Protein AF-A0A8X7SW71-F1 (afdb_monomer_lite)

Radius of gyration: 29.25 Å; chains: 1; bounding box: 92×36×66 Å

InterPro domains:
  IPR001701 Glycoside hydrolase family 9 [PF00759] (2-67)
  IPR008928 Six-hairpin glycosidase superfamily [SSF48208] (2-78)
  IPR012341 Six-hairpin glycosidase-like superfamily [G3DSA:1.50.10.10] (1-83)

Sequence (146 aa):
SAENPHSALASGGTDIGNIDNNPPVEAHVLYGALVGGPDHKDRYYDIRSDYIQTEPALDLQAGLVFLAASQVANSTATQPFYVGLTTPRLRPIKNRNAEGGSGIPKWGQIAIAVVVLVVVFVGGGWIAWWQRENLRYWWRHKRMGL

Foldseek 3Di:
DQFAALDPVQQPFDDPPPSCVRPVTGPHDPPPFDFLAADPVRAAASGNQLNNGRYGDPVVRPVVVVVVVVCVVPDPDPDPPVVPPPDDDDDHPHDNPDCSHPDQPPVRVVVVVVVVVVCCVVVVVVVVVVVVVVVVVVVVVVVVPD

pLDDT: mean 84.01, std 11.24, range [49.69, 96.38]

Secondary structure (DSSP, 8-state):
--S--S-HHHH----GGGTTTSSSS-SS--TTPPB----TTS-B---TT-HHHH-B-HHHHHHHHHHHHHHHHH---SS-TTTS--SPPP---B-TTS----SPPHHHHHHHHHHHHHHHHHHHHHHHHHHHHHHHHHHHHHHT--

Structure (mmCIF, N/CA/C/O backbone):
data_AF-A0A8X7SW71-F1
#
_entry.id   AF-A0A8X7SW71-F1
#
loop_
_atom_site.group_PDB
_atom_site.id
_atom_site.type_symbol
_atom_site.label_atom_id
_atom_site.label_alt_id
_atom_site.label_comp_id
_atom_site.label_asym_id
_atom_site.label_entity_id
_atom_site.label_seq_id
_atom_site.pdbx_PDB_ins_code
_atom_site.Cartn_x
_atom_site.Cartn_y
_atom_site.Cartn_z
_atom_site.occupancy
_atom_site.B_iso_or_equiv
_atom_site.auth_seq_id
_atom_site.auth_comp_id
_atom_site.auth_asym_id
_atom_site.auth_atom_id
_atom_site.pdbx_PDB_model_num
ATOM 1 N N . SER A 1 1 ? -14.742 -3.321 1.203 1.00 75.94 1 SER A N 1
ATOM 2 C CA . SER A 1 1 ? -13.425 -3.141 1.840 1.00 75.94 1 SER A CA 1
ATOM 3 C C . SER A 1 1 ? -12.353 -3.648 0.899 1.00 75.94 1 SER A C 1
ATOM 5 O O . SER A 1 1 ? -12.697 -4.398 -0.012 1.00 75.94 1 SER A O 1
ATOM 7 N N . ALA A 1 2 ? -11.101 -3.237 1.097 1.00 85.56 2 ALA A N 1
ATOM 8 C CA . ALA A 1 2 ? -9.944 -3.895 0.492 1.00 85.56 2 ALA A CA 1
ATOM 9 C C . ALA A 1 2 ? -9.884 -5.368 0.933 1.00 85.56 2 ALA A C 1
ATOM 11 O O . ALA A 1 2 ? -10.316 -5.684 2.044 1.00 85.56 2 ALA A O 1
ATOM 12 N N . GLU A 1 3 ? -9.429 -6.254 0.050 1.00 88.62 3 GLU A N 1
ATOM 13 C CA . GLU A 1 3 ? -9.235 -7.683 0.342 1.00 88.62 3 GLU A CA 1
ATOM 14 C C . GLU A 1 3 ? -7.764 -8.094 0.270 1.00 88.62 3 GLU A C 1
ATOM 16 O O . GLU A 1 3 ? -7.430 -9.108 0.865 1.00 88.62 3 GLU A O 1
ATOM 21 N N . ASN A 1 4 ? -6.913 -7.317 -0.412 1.00 91.00 4 ASN A N 1
ATOM 22 C CA . ASN A 1 4 ? -5.499 -7.617 -0.648 1.00 91.00 4 ASN A CA 1
ATOM 23 C C . ASN A 1 4 ? -4.579 -6.447 -0.248 1.00 91.00 4 ASN A C 1
ATOM 25 O O . ASN A 1 4 ? -3.943 -5.854 -1.119 1.00 91.00 4 ASN A O 1
ATOM 29 N N . PRO A 1 5 ? -4.521 -6.057 1.040 1.00 92.75 5 PRO A N 1
ATOM 30 C CA . PRO A 1 5 ? -3.526 -5.103 1.518 1.00 92.75 5 PRO A CA 1
ATOM 31 C C . PRO A 1 5 ? -2.090 -5.576 1.243 1.00 92.75 5 PRO A C 1
ATOM 33 O O . PRO A 1 5 ? -1.799 -6.767 1.317 1.00 92.75 5 PRO A O 1
ATOM 36 N N . HIS A 1 6 ? -1.161 -4.641 1.028 1.00 93.50 6 HIS A N 1
ATOM 37 C CA . HIS A 1 6 ? 0.276 -4.930 0.955 1.00 93.50 6 HIS A CA 1
ATOM 38 C C . HIS A 1 6 ? 0.829 -5.305 2.344 1.00 93.50 6 HIS A C 1
ATOM 40 O O . HIS A 1 6 ? 1.500 -4.518 3.005 1.00 93.50 6 HIS A O 1
ATOM 46 N N . SER A 1 7 ? 0.503 -6.501 2.839 1.00 93.44 7 SER A N 1
ATOM 47 C CA . SER A 1 7 ? 0.927 -6.990 4.153 1.00 93.44 7 SER A CA 1
ATOM 48 C C . SER A 1 7 ? 1.416 -8.431 4.070 1.00 93.44 7 SER A C 1
ATOM 50 O O . SER A 1 7 ? 0.648 -9.356 3.823 1.00 93.44 7 SER A O 1
ATOM 52 N N . ALA A 1 8 ? 2.705 -8.646 4.341 1.00 91.69 8 ALA A N 1
ATOM 53 C CA . ALA A 1 8 ? 3.279 -9.992 4.369 1.00 91.69 8 ALA A CA 1
ATOM 54 C C . ALA A 1 8 ? 2.640 -10.877 5.456 1.00 91.69 8 ALA A C 1
ATOM 56 O O . ALA A 1 8 ? 2.433 -12.070 5.250 1.00 91.69 8 ALA A O 1
ATOM 57 N N . LEU A 1 9 ? 2.299 -10.278 6.603 1.00 90.75 9 LEU A N 1
ATOM 58 C CA . LEU A 1 9 ? 1.699 -10.977 7.741 1.00 90.75 9 LEU A CA 1
ATOM 59 C C . LEU A 1 9 ? 0.278 -11.454 7.439 1.00 90.75 9 LEU A C 1
ATOM 61 O O . LEU A 1 9 ? -0.094 -12.552 7.847 1.00 90.75 9 LEU A O 1
ATOM 65 N N . ALA A 1 10 ? -0.514 -10.634 6.747 1.00 93.69 10 ALA A N 1
ATOM 66 C CA . ALA A 1 10 ? -1.877 -11.003 6.390 1.00 93.69 10 ALA A CA 1
ATOM 67 C C . ALA A 1 10 ? -1.919 -11.928 5.156 1.00 93.69 10 ALA A C 1
ATOM 69 O O . ALA A 1 10 ? -2.804 -12.786 5.066 1.00 93.69 10 ALA A O 1
ATOM 70 N N . SER A 1 11 ? -0.922 -11.821 4.263 1.00 93.88 11 SER A N 1
ATOM 71 C CA . SER A 1 11 ? -0.922 -12.531 2.983 1.00 93.88 11 SER A CA 1
ATOM 72 C C . SER A 1 11 ? -0.898 -14.034 3.203 1.00 93.88 11 SER A C 1
ATOM 74 O O . SER A 1 11 ? -1.677 -14.763 2.593 1.00 93.88 11 SER A O 1
ATOM 76 N N . GLY A 1 12 ? -0.047 -14.503 4.120 1.00 91.69 12 GLY A N 1
ATOM 77 C CA . GLY A 1 12 ? 0.132 -15.930 4.397 1.00 91.69 12 GLY A CA 1
ATOM 78 C C . GLY A 1 12 ? 0.826 -16.701 3.267 1.00 91.69 12 GLY A C 1
ATOM 79 O O . GLY A 1 12 ? 0.936 -17.923 3.344 1.00 91.69 12 GLY A O 1
ATOM 80 N N . GLY A 1 13 ? 1.297 -16.009 2.224 1.00 89.00 13 GLY A N 1
ATOM 81 C CA . GLY A 1 13 ? 2.109 -16.578 1.152 1.00 89.00 13 GLY A CA 1
ATOM 82 C C . GLY A 1 13 ? 3.582 -16.718 1.521 1.00 89.00 13 GLY A C 1
ATOM 83 O O . GLY A 1 13 ? 4.108 -15.999 2.369 1.00 89.00 13 GLY A O 1
ATOM 84 N N . THR A 1 14 ? 4.266 -17.641 0.847 1.00 89.88 14 THR A N 1
ATOM 85 C CA . THR A 1 14 ? 5.708 -17.894 1.020 1.00 89.88 14 THR A CA 1
ATOM 86 C C . THR A 1 14 ? 6.529 -17.572 -0.230 1.00 89.88 14 THR A C 1
ATOM 88 O O . THR A 1 14 ? 7.748 -17.712 -0.214 1.00 89.88 14 THR A O 1
ATOM 91 N N . ASP A 1 15 ? 5.878 -17.170 -1.324 1.00 90.88 15 ASP A N 1
ATOM 92 C CA . ASP A 1 15 ? 6.509 -16.887 -2.612 1.00 90.88 15 ASP A CA 1
ATOM 93 C C . ASP A 1 15 ? 6.563 -15.376 -2.871 1.00 90.88 15 ASP A C 1
ATOM 95 O O . ASP A 1 15 ? 5.595 -14.761 -3.318 1.00 90.88 15 ASP A O 1
ATOM 99 N N . ILE A 1 16 ? 7.723 -14.773 -2.605 1.00 88.31 16 ILE A N 1
ATOM 100 C CA . ILE A 1 16 ? 7.946 -13.337 -2.816 1.00 88.31 16 ILE A CA 1
ATOM 101 C C . ILE A 1 16 ? 7.975 -12.945 -4.304 1.00 88.31 16 ILE A C 1
ATOM 103 O O . ILE A 1 16 ? 7.812 -11.772 -4.632 1.00 88.31 16 ILE A O 1
ATOM 107 N N . GLY A 1 17 ? 8.171 -13.905 -5.215 1.00 90.69 17 GLY A N 1
ATOM 108 C CA . GLY A 1 17 ? 8.142 -13.661 -6.657 1.00 90.69 17 GLY A CA 1
ATOM 109 C C . GLY A 1 17 ? 6.726 -13.604 -7.230 1.00 90.69 17 GLY A C 1
ATOM 110 O O . GLY A 1 17 ? 6.534 -13.093 -8.331 1.00 90.69 17 GLY A O 1
ATOM 111 N N . ASN A 1 18 ? 5.733 -14.100 -6.488 1.00 89.75 18 ASN A N 1
ATOM 112 C CA . ASN A 1 18 ? 4.344 -14.186 -6.929 1.00 89.75 18 ASN A CA 1
ATOM 113 C C . ASN A 1 18 ? 3.379 -13.708 -5.841 1.00 89.75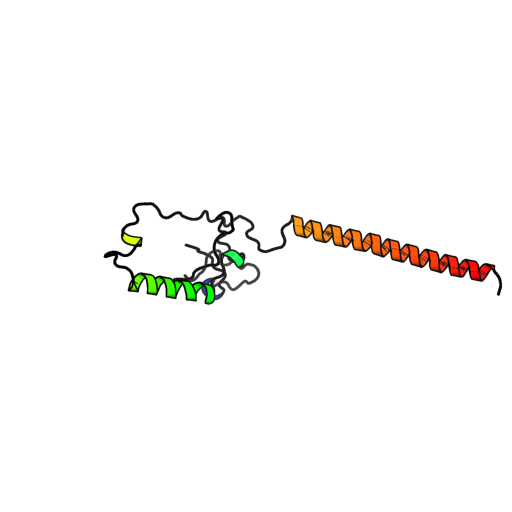 18 ASN A C 1
ATOM 115 O O . ASN A 1 18 ? 2.367 -14.356 -5.550 1.00 89.75 18 ASN A O 1
ATOM 119 N N . ILE A 1 19 ? 3.699 -12.558 -5.241 1.00 90.81 19 ILE A N 1
ATOM 120 C CA . ILE A 1 19 ? 2.933 -12.058 -4.106 1.00 90.81 19 ILE A CA 1
ATOM 121 C C . ILE A 1 19 ? 1.468 -11.849 -4.445 1.00 90.81 19 ILE A C 1
ATOM 123 O O . ILE A 1 19 ? 0.684 -12.054 -3.550 1.00 90.81 19 ILE A O 1
ATOM 127 N N . ASP A 1 20 ? 1.068 -11.502 -5.672 1.00 90.69 20 ASP A N 1
ATOM 128 C CA . ASP A 1 20 ? -0.336 -11.203 -6.007 1.00 90.69 20 ASP A CA 1
ATOM 129 C C . ASP A 1 20 ? -1.223 -12.440 -6.175 1.00 90.69 20 ASP A C 1
ATOM 131 O O . ASP A 1 20 ? -2.434 -12.353 -5.985 1.00 90.69 20 ASP A O 1
ATOM 135 N N . ASN A 1 21 ? -0.643 -13.588 -6.536 1.00 89.69 21 ASN A N 1
ATOM 136 C CA . ASN A 1 21 ? -1.418 -14.777 -6.900 1.00 89.69 21 ASN A CA 1
ATOM 137 C C . ASN A 1 21 ? -1.184 -15.969 -5.968 1.00 89.69 21 ASN A C 1
ATOM 139 O O . ASN A 1 21 ? -1.891 -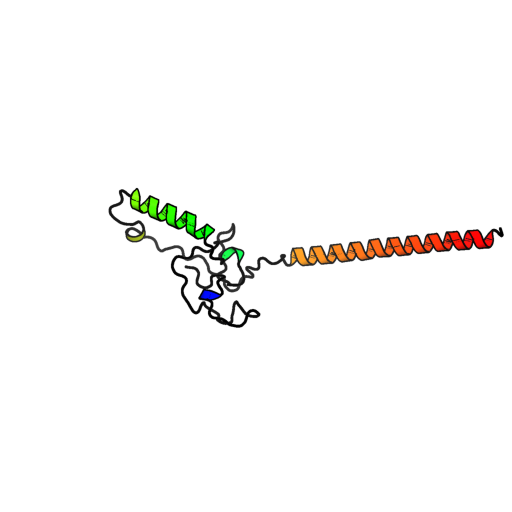16.969 -6.093 1.00 89.69 21 ASN A O 1
ATOM 143 N N . ASN A 1 22 ? -0.215 -15.895 -5.052 1.00 88.81 22 ASN A N 1
ATOM 144 C CA . ASN A 1 22 ? 0.131 -17.002 -4.166 1.00 88.81 22 ASN A CA 1
ATOM 145 C C . ASN A 1 22 ? 0.293 -16.557 -2.694 1.00 88.81 22 ASN A C 1
ATOM 147 O O . ASN A 1 22 ? 1.416 -16.297 -2.254 1.00 88.81 22 ASN A O 1
ATOM 151 N N . PRO A 1 23 ? -0.804 -16.508 -1.913 1.00 90.94 23 PRO A N 1
ATOM 152 C CA . PRO A 1 23 ? -2.189 -16.782 -2.305 1.00 90.94 23 PRO A CA 1
ATOM 153 C C . PRO A 1 23 ? -2.865 -15.592 -3.024 1.00 90.94 23 PRO A C 1
ATOM 155 O O . PRO A 1 23 ? -2.475 -14.436 -2.835 1.00 90.94 23 PRO A O 1
ATOM 158 N N . PRO A 1 24 ? -3.914 -15.846 -3.834 1.00 86.94 24 PRO A N 1
ATOM 159 C CA . PRO A 1 24 ? -4.602 -14.802 -4.607 1.00 86.94 24 PRO A CA 1
ATOM 160 C C . PRO A 1 24 ? -5.459 -13.859 -3.747 1.00 86.94 24 PRO A C 1
ATOM 162 O O . PRO A 1 24 ? -5.873 -12.791 -4.200 1.00 86.94 24 PRO A O 1
ATOM 165 N N . VAL A 1 25 ? -5.756 -14.271 -2.513 1.00 89.31 25 VAL A N 1
ATOM 166 C CA . VAL A 1 25 ? -6.410 -13.469 -1.477 1.00 89.31 25 VAL A CA 1
ATOM 167 C C . VAL A 1 25 ? -5.649 -13.670 -0.173 1.00 89.31 25 VAL A C 1
ATOM 169 O O . VAL A 1 25 ? -5.096 -14.749 0.031 1.00 89.31 25 VAL A O 1
ATOM 172 N N . GLU A 1 26 ? -5.590 -12.650 0.685 1.00 91.50 26 GLU A N 1
ATOM 173 C CA . GLU A 1 26 ? -4.974 -12.765 2.015 1.00 91.50 26 GLU A CA 1
ATOM 174 C C . GLU A 1 26 ? -5.509 -13.977 2.790 1.00 91.50 26 GLU A C 1
ATOM 176 O O . GLU A 1 26 ? -6.722 -14.195 2.871 1.00 91.50 26 GLU A O 1
ATOM 181 N N . ALA A 1 27 ? -4.611 -14.740 3.414 1.00 94.31 27 ALA A N 1
ATOM 182 C CA . ALA A 1 27 ? -4.987 -15.830 4.309 1.00 94.31 27 ALA A CA 1
ATOM 183 C C . ALA A 1 27 ? -5.592 -15.327 5.633 1.00 94.31 27 ALA A C 1
ATOM 185 O O . ALA A 1 27 ? -6.366 -16.040 6.279 1.00 94.31 27 ALA A O 1
ATOM 186 N N . HIS A 1 28 ? -5.252 -14.103 6.048 1.00 94.44 28 HIS A N 1
ATOM 187 C CA . HIS A 1 28 ? -5.710 -13.506 7.297 1.00 94.44 28 HIS A CA 1
ATOM 188 C C . HIS A 1 28 ? -6.321 -12.123 7.071 1.00 94.44 28 HIS A C 1
ATOM 190 O O . HIS A 1 28 ? -5.836 -11.315 6.287 1.00 94.44 28 HIS A O 1
ATOM 196 N N . VAL A 1 29 ? -7.392 -11.822 7.805 1.00 93.12 29 VAL A N 1
ATOM 197 C CA . VAL A 1 29 ? -8.065 -10.524 7.710 1.00 93.12 29 VAL A CA 1
ATOM 198 C C . VAL A 1 29 ? -7.378 -9.517 8.625 1.00 93.12 29 VAL A C 1
ATOM 200 O O . VAL A 1 29 ? -7.366 -9.684 9.846 1.00 93.12 29 VAL A O 1
ATOM 203 N N . LEU A 1 30 ? -6.869 -8.431 8.044 1.00 91.44 30 LEU A N 1
ATOM 204 C CA . LEU A 1 30 ? -6.323 -7.307 8.798 1.00 91.44 30 LEU A CA 1
ATOM 205 C C . LEU A 1 30 ? -7.444 -6.331 9.193 1.00 91.44 30 LEU A C 1
ATOM 207 O O . LEU A 1 30 ? -7.762 -5.376 8.483 1.00 91.44 30 LEU A O 1
ATOM 211 N N . TYR A 1 31 ? -8.094 -6.603 10.324 1.00 91.44 31 TYR A N 1
ATOM 212 C CA . TYR A 1 31 ? -9.213 -5.792 10.803 1.00 91.44 31 TYR A CA 1
ATOM 213 C C . TYR A 1 31 ? -8.793 -4.359 11.141 1.00 91.44 31 TYR A C 1
ATOM 215 O O . TYR A 1 31 ? -7.793 -4.128 11.814 1.00 91.44 31 TYR A O 1
ATOM 223 N N . GLY A 1 32 ? -9.604 -3.393 10.706 1.00 89.38 32 GLY A N 1
ATOM 224 C CA . GLY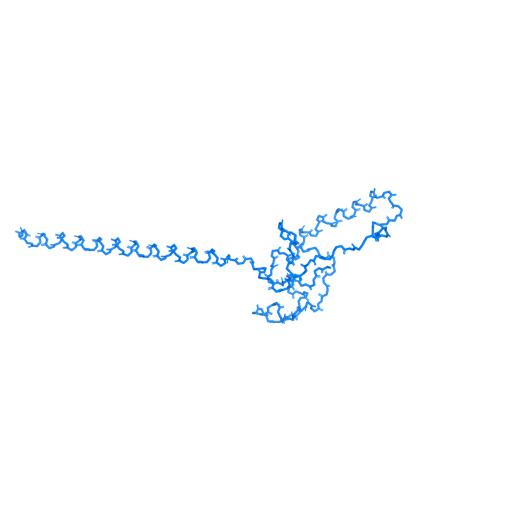 A 1 32 ? -9.398 -1.975 11.011 1.00 89.38 32 GLY A CA 1
ATOM 225 C C . GLY A 1 32 ? -8.279 -1.298 10.217 1.00 89.38 32 GLY A C 1
ATOM 226 O O . GLY A 1 32 ? -8.077 -0.099 10.392 1.00 89.38 32 GLY A O 1
ATOM 227 N N . ALA A 1 33 ? -7.587 -2.019 9.329 1.00 91.44 33 ALA A N 1
ATOM 228 C CA . ALA A 1 33 ? -6.578 -1.419 8.470 1.00 91.44 33 ALA A CA 1
ATOM 229 C C . ALA A 1 33 ? -7.201 -0.438 7.469 1.00 91.44 33 ALA A C 1
ATOM 231 O O . ALA A 1 33 ? -8.064 -0.790 6.660 1.00 91.44 33 ALA A O 1
ATOM 232 N N . LEU A 1 34 ? -6.715 0.798 7.523 1.00 91.94 34 LEU A N 1
ATOM 233 C CA . LEU A 1 34 ? -6.858 1.801 6.478 1.00 91.94 34 LEU A CA 1
ATOM 234 C C . LEU A 1 34 ? -5.690 1.635 5.503 1.00 91.94 34 LEU A C 1
ATOM 236 O O . LEU A 1 34 ? -4.530 1.688 5.910 1.00 91.94 34 LEU A O 1
ATOM 240 N N . VAL A 1 35 ? -6.032 1.420 4.238 1.00 92.25 35 VAL A N 1
ATOM 241 C CA . VAL A 1 35 ? -5.091 1.347 3.115 1.00 92.25 35 VAL A CA 1
ATOM 242 C C . VAL A 1 35 ? -4.860 2.739 2.519 1.00 92.25 35 VAL A C 1
ATOM 244 O O . VAL A 1 35 ? -5.691 3.626 2.733 1.00 92.25 35 VAL A O 1
ATOM 247 N N . GLY A 1 36 ? -3.790 2.917 1.740 1.00 91.50 36 GLY A N 1
ATOM 248 C CA . GLY A 1 36 ? -3.455 4.187 1.076 1.00 91.50 36 GLY A CA 1
ATOM 249 C C . GLY A 1 36 ? -4.612 4.830 0.296 1.00 91.50 36 GLY A C 1
ATOM 250 O O . GLY A 1 36 ? -4.820 6.040 0.383 1.00 91.50 36 GLY A O 1
ATOM 251 N N . GLY A 1 37 ? -5.434 4.021 -0.380 1.00 89.56 37 GLY A N 1
ATOM 252 C CA . GLY A 1 37 ? -6.683 4.468 -1.003 1.00 89.56 37 GLY A CA 1
ATOM 253 C C . GLY A 1 37 ? -6.607 4.636 -2.527 1.00 89.56 37 GLY A C 1
ATOM 254 O O . GLY A 1 37 ? -5.650 4.192 -3.155 1.00 89.56 37 GLY A O 1
ATOM 255 N N . PRO A 1 38 ? -7.663 5.183 -3.156 1.00 89.00 38 PRO A N 1
ATOM 256 C CA . PRO A 1 38 ? -7.767 5.275 -4.610 1.00 89.00 38 PRO A CA 1
ATOM 257 C C . PRO A 1 38 ? -6.898 6.391 -5.208 1.00 89.00 38 PRO A C 1
ATOM 259 O O . PRO A 1 38 ? -6.444 7.301 -4.516 1.00 89.00 38 PRO A O 1
ATOM 262 N N . ASP A 1 39 ? -6.721 6.352 -6.528 1.00 86.69 39 ASP A N 1
ATOM 263 C CA . ASP A 1 39 ? -6.092 7.443 -7.274 1.00 86.69 39 ASP A CA 1
ATOM 264 C C . ASP A 1 39 ? -6.991 8.694 -7.401 1.00 86.69 39 ASP A C 1
ATOM 266 O O . ASP A 1 39 ? -8.161 8.703 -7.023 1.00 86.69 39 ASP A O 1
ATOM 270 N N . HIS A 1 40 ? -6.464 9.762 -8.013 1.00 87.75 40 HIS A N 1
ATOM 271 C CA . HIS A 1 40 ? -7.189 11.024 -8.247 1.00 87.75 40 HIS A CA 1
ATOM 272 C C . HIS A 1 40 ? -8.456 10.906 -9.121 1.00 87.75 40 HIS A C 1
ATOM 274 O O . HIS A 1 40 ? -9.147 11.901 -9.326 1.00 87.75 40 HIS A O 1
ATOM 280 N N . LYS A 1 41 ? -8.726 9.733 -9.706 1.00 86.88 41 LYS A N 1
ATOM 281 C CA . LYS A 1 41 ? -9.920 9.429 -10.506 1.00 86.88 41 LYS A CA 1
ATOM 282 C C . LYS A 1 41 ? -10.840 8.436 -9.786 1.00 86.88 41 LYS A C 1
ATOM 284 O O . LYS A 1 41 ? -11.659 7.797 -10.445 1.00 86.88 41 LYS A O 1
ATOM 289 N N . ASP A 1 42 ? -10.671 8.274 -8.475 1.00 85.19 42 ASP A N 1
ATOM 290 C CA . ASP A 1 42 ? -11.413 7.344 -7.622 1.00 85.19 42 ASP A CA 1
ATOM 291 C C . ASP A 1 42 ? -11.279 5.868 -8.042 1.00 85.19 42 ASP A C 1
ATOM 293 O O . ASP A 1 42 ? -12.158 5.041 -7.776 1.00 85.19 42 ASP A O 1
ATOM 297 N N . ARG A 1 43 ? -10.174 5.499 -8.706 1.00 84.56 43 ARG A N 1
ATOM 298 C CA . ARG A 1 43 ? -9.905 4.107 -9.093 1.00 84.56 43 ARG A CA 1
ATOM 299 C C . ARG A 1 43 ? -9.076 3.426 -8.016 1.00 84.56 43 ARG A C 1
ATOM 301 O O . ARG A 1 43 ? -8.028 3.940 -7.634 1.00 84.56 43 ARG A O 1
ATOM 308 N N . TYR A 1 44 ? -9.544 2.260 -7.575 1.00 86.12 44 TYR A N 1
ATOM 309 C CA . TYR A 1 44 ? -8.874 1.435 -6.575 1.00 86.12 44 TYR A CA 1
ATOM 310 C C . TYR A 1 44 ? -8.530 0.051 -7.138 1.00 86.12 44 TYR A C 1
ATOM 312 O O . TYR A 1 44 ? -9.417 -0.703 -7.563 1.00 86.12 44 TYR A O 1
ATOM 320 N N . TYR A 1 45 ? -7.247 -0.289 -7.118 1.00 87.06 45 TYR A N 1
ATOM 321 C CA . TYR A 1 45 ? -6.718 -1.570 -7.564 1.00 87.06 45 TYR A CA 1
ATOM 322 C C . TYR A 1 45 ? -6.393 -2.426 -6.336 1.00 87.06 45 TYR A C 1
ATOM 324 O O . TYR A 1 45 ? -5.444 -2.174 -5.608 1.00 87.06 45 TYR A O 1
ATOM 332 N N . ASP A 1 46 ? -7.222 -3.441 -6.079 1.00 88.44 46 ASP A N 1
ATOM 333 C CA . ASP A 1 46 ? -7.096 -4.346 -4.922 1.00 88.44 46 ASP A CA 1
ATOM 334 C C . ASP A 1 46 ? -6.044 -5.438 -5.206 1.00 88.44 46 ASP A C 1
ATOM 336 O O . ASP A 1 46 ? -6.364 -6.634 -5.282 1.00 88.44 46 ASP A O 1
ATOM 340 N N . ILE A 1 47 ? -4.816 -4.979 -5.474 1.00 88.69 47 ILE A N 1
ATOM 341 C CA . ILE A 1 47 ? -3.641 -5.739 -5.912 1.00 88.69 47 ILE A CA 1
ATOM 342 C C . ILE A 1 47 ? -2.538 -5.531 -4.878 1.00 88.69 47 ILE A C 1
ATOM 344 O O . ILE A 1 47 ? -2.145 -4.399 -4.612 1.00 88.69 47 ILE A O 1
ATOM 348 N N . ARG A 1 48 ? -2.004 -6.622 -4.329 1.00 89.50 48 ARG A N 1
ATOM 349 C CA . ARG A 1 48 ? -1.033 -6.580 -3.232 1.00 89.50 48 ARG A CA 1
ATOM 350 C C . ARG A 1 48 ? 0.252 -5.860 -3.639 1.00 89.50 48 ARG A C 1
ATOM 352 O O . ARG A 1 48 ? 0.835 -5.171 -2.818 1.00 89.50 48 ARG A O 1
ATOM 359 N N . SER A 1 49 ? 0.707 -5.984 -4.883 1.00 89.69 49 SER A N 1
ATOM 360 C CA . SER A 1 49 ? 1.893 -5.286 -5.398 1.00 89.69 49 SER A CA 1
ATOM 361 C C . SER A 1 49 ? 1.701 -3.780 -5.624 1.00 89.69 49 SER A C 1
ATOM 363 O O . SER A 1 49 ? 2.700 -3.059 -5.687 1.00 89.69 49 SER A O 1
ATOM 365 N N . ASP A 1 50 ? 0.460 -3.276 -5.666 1.00 90.19 50 ASP A N 1
ATOM 366 C CA . ASP A 1 50 ? 0.164 -1.837 -5.689 1.00 90.19 50 ASP A CA 1
ATOM 367 C C . ASP A 1 50 ? 0.277 -1.262 -4.274 1.00 90.19 50 ASP A C 1
ATOM 369 O O . ASP A 1 50 ? -0.720 -0.943 -3.618 1.00 90.19 50 ASP A O 1
ATOM 373 N N . TYR A 1 51 ? 1.508 -1.168 -3.767 1.00 89.44 51 TYR A N 1
ATOM 374 C CA . TYR A 1 51 ? 1.760 -0.682 -2.411 1.00 89.44 51 TYR A CA 1
ATOM 375 C C . TYR A 1 51 ? 1.232 0.747 -2.210 1.00 89.44 51 TYR A C 1
ATOM 377 O O . TYR A 1 51 ? 0.753 1.064 -1.135 1.00 89.44 51 TYR A O 1
ATOM 385 N N . ILE A 1 52 ? 1.192 1.596 -3.245 1.00 91.00 52 ILE A N 1
ATOM 386 C CA . ILE A 1 52 ? 0.691 2.974 -3.107 1.00 91.00 52 ILE A CA 1
ATOM 387 C C . ILE A 1 52 ? -0.774 2.980 -2.657 1.00 91.00 52 ILE A C 1
ATOM 389 O O . ILE A 1 52 ? -1.149 3.744 -1.769 1.00 91.00 52 ILE A O 1
ATOM 393 N N . GLN A 1 53 ? -1.609 2.138 -3.266 1.00 90.81 53 GLN A N 1
ATOM 394 C CA . GLN A 1 53 ? -3.038 2.106 -2.954 1.00 90.81 53 GLN A CA 1
ATOM 395 C C . GLN A 1 53 ? -3.379 1.141 -1.819 1.00 90.81 53 GLN A C 1
ATOM 397 O O . GLN A 1 53 ? -4.329 1.377 -1.065 1.00 90.81 53 GLN A O 1
ATOM 402 N N . THR A 1 54 ? -2.644 0.035 -1.701 1.00 91.69 54 THR A N 1
ATOM 403 C CA . THR A 1 54 ? -3.001 -1.088 -0.822 1.00 91.69 54 THR A CA 1
ATOM 404 C C . THR A 1 54 ? -2.175 -1.178 0.457 1.00 91.69 54 THR A C 1
ATOM 406 O O . THR A 1 54 ? -2.494 -2.015 1.301 1.00 91.69 54 THR A O 1
ATOM 409 N N . GLU A 1 55 ? -1.162 -0.330 0.656 1.00 93.44 55 GLU A N 1
ATOM 410 C CA . GLU A 1 55 ? -0.344 -0.329 1.874 1.00 93.44 55 GLU A CA 1
ATOM 411 C C . GLU A 1 55 ? -1.164 0.041 3.117 1.00 93.44 55 GLU A C 1
ATOM 413 O O . GLU A 1 55 ? -1.790 1.105 3.155 1.00 93.44 55 GLU A O 1
ATOM 418 N N . PRO A 1 56 ? -1.168 -0.823 4.150 1.00 93.44 56 PRO A N 1
ATOM 419 C CA . PRO A 1 56 ? -1.582 -0.454 5.493 1.00 93.44 56 PRO A CA 1
ATOM 420 C C . PRO A 1 56 ? -0.376 0.056 6.300 1.00 93.44 56 PRO A C 1
ATOM 422 O O . PRO A 1 56 ? 0.653 -0.615 6.371 1.00 93.44 56 PRO A O 1
ATOM 425 N N . ALA A 1 57 ? -0.516 1.198 6.975 1.00 92.56 57 ALA A N 1
ATOM 426 C CA . ALA A 1 57 ? 0.560 1.767 7.787 1.00 92.56 57 ALA A CA 1
ATOM 427 C C . ALA A 1 57 ? 0.055 2.428 9.084 1.00 92.56 57 ALA A C 1
ATOM 429 O O . ALA A 1 57 ? -1.068 2.932 9.169 1.00 92.56 57 ALA A O 1
ATOM 430 N N . LEU A 1 58 ? 0.898 2.413 10.124 1.00 92.69 58 LEU A N 1
ATOM 431 C CA . LEU A 1 58 ? 0.548 2.907 11.465 1.00 92.69 58 LEU A CA 1
ATOM 432 C C . LEU A 1 58 ? 0.233 4.406 11.488 1.00 92.69 58 LEU A C 1
ATOM 434 O O . LEU A 1 58 ? -0.663 4.838 12.213 1.00 92.69 58 LEU A O 1
ATOM 438 N N . ASP A 1 59 ? 0.955 5.195 10.703 1.00 92.56 59 ASP A N 1
ATOM 439 C CA . ASP A 1 59 ? 0.741 6.631 10.534 1.00 92.56 59 ASP A CA 1
ATOM 440 C C . ASP A 1 59 ? -0.611 6.934 9.868 1.00 92.56 59 ASP A C 1
ATOM 442 O O . ASP A 1 59 ? -1.322 7.833 10.324 1.00 92.56 59 ASP A O 1
ATOM 446 N N . LEU A 1 60 ? -1.030 6.121 8.890 1.00 84.50 60 LEU A N 1
ATOM 447 C CA . LEU A 1 60 ? -2.380 6.185 8.314 1.00 84.50 60 LEU A CA 1
ATOM 448 C C . LEU A 1 60 ? -3.462 5.867 9.363 1.00 84.50 60 LEU A C 1
ATOM 450 O O . LEU A 1 60 ? -4.510 6.517 9.399 1.00 84.50 60 LEU A O 1
ATOM 454 N N . GLN A 1 61 ? -3.230 4.889 10.246 1.00 91.62 61 GLN A N 1
ATOM 455 C CA . GLN A 1 61 ? -4.185 4.531 11.305 1.00 91.62 61 GLN A CA 1
ATOM 456 C C . GLN A 1 61 ? -4.267 5.564 12.437 1.00 91.62 61 GLN A C 1
ATOM 458 O O . GLN A 1 61 ? -5.356 5.780 12.974 1.00 91.62 61 GLN A O 1
ATOM 463 N N . ALA A 1 62 ? -3.153 6.191 12.821 1.00 91.94 62 ALA A N 1
ATOM 464 C CA . ALA A 1 62 ? -3.082 7.032 14.017 1.00 91.94 62 ALA A CA 1
ATOM 465 C C . ALA A 1 62 ? -4.105 8.182 13.988 1.00 91.94 62 ALA A C 1
ATOM 467 O O . ALA A 1 62 ? -4.864 8.374 14.943 1.00 91.94 62 ALA A O 1
ATOM 468 N N . GLY A 1 63 ? -4.181 8.903 12.864 1.00 90.31 63 GLY A N 1
ATOM 469 C CA . GLY A 1 63 ? -5.156 9.980 12.679 1.00 90.31 63 GLY A CA 1
ATOM 470 C C . GLY A 1 63 ? -6.600 9.475 12.655 1.00 90.31 63 GLY A C 1
ATOM 471 O O . GLY A 1 63 ? -7.477 10.079 13.275 1.00 90.31 63 GLY A O 1
ATOM 472 N N . LEU A 1 64 ? -6.852 8.338 11.998 1.00 90.69 64 LEU A N 1
ATOM 473 C CA . LEU A 1 64 ? -8.190 7.753 11.902 1.00 90.69 64 LEU A CA 1
ATOM 474 C C . LEU A 1 64 ? -8.746 7.373 13.280 1.00 90.69 64 LEU A C 1
ATOM 476 O O . LEU A 1 64 ? -9.899 7.680 13.576 1.00 90.69 64 LEU A O 1
ATOM 480 N N . VAL A 1 65 ? -7.934 6.736 14.128 1.00 92.50 65 VAL A N 1
ATOM 481 C CA . VAL A 1 65 ? -8.350 6.339 15.482 1.00 92.50 65 VAL A CA 1
ATOM 482 C C . VAL A 1 65 ? -8.664 7.569 16.333 1.00 92.50 65 VAL A C 1
ATOM 484 O O . VAL A 1 65 ? -9.690 7.591 17.013 1.00 92.50 65 VAL A O 1
ATOM 487 N N . PHE A 1 66 ? -7.836 8.616 16.255 1.00 92.62 66 PHE A N 1
ATOM 488 C CA . PHE A 1 66 ? -8.092 9.871 16.963 1.00 92.62 66 PHE A CA 1
ATOM 489 C C . PHE A 1 66 ? -9.403 10.532 16.514 1.00 92.62 66 PHE A C 1
ATOM 491 O O . PHE A 1 66 ? -10.229 10.901 17.350 1.00 92.62 66 PHE A O 1
ATOM 498 N N . LEU A 1 67 ? -9.630 10.643 15.202 1.00 91.00 67 LEU A N 1
ATOM 499 C CA . LEU A 1 67 ? -10.857 11.224 14.652 1.00 91.00 67 LEU A CA 1
ATOM 500 C C . LEU A 1 67 ? -12.093 10.397 15.013 1.00 91.00 67 LEU A C 1
ATOM 502 O O . LEU A 1 67 ? -13.113 10.965 15.396 1.00 91.00 67 LEU A O 1
ATOM 506 N N . ALA A 1 68 ? -12.001 9.067 14.952 1.00 88.56 68 ALA A N 1
ATOM 507 C CA . ALA A 1 68 ? -13.087 8.179 15.349 1.00 88.56 68 ALA A CA 1
ATOM 508 C C . ALA A 1 68 ? -13.429 8.334 16.840 1.00 88.56 68 ALA A C 1
ATOM 510 O O . ALA A 1 68 ? -14.602 8.455 17.190 1.00 88.56 68 ALA A O 1
ATOM 511 N N . ALA A 1 69 ? -12.422 8.394 17.716 1.00 90.56 69 ALA A N 1
ATOM 512 C CA . ALA A 1 69 ? -12.621 8.607 19.148 1.00 90.56 69 ALA A CA 1
ATOM 513 C C . ALA A 1 69 ? -13.219 9.991 19.448 1.00 90.56 69 ALA A C 1
ATOM 515 O O . ALA A 1 69 ? -14.176 10.092 20.213 1.00 90.56 69 ALA A O 1
ATOM 516 N N . SER A 1 70 ? -12.705 11.046 18.806 1.00 91.81 70 SER A N 1
ATOM 517 C CA . SER A 1 70 ? -13.239 12.408 18.921 1.00 91.81 70 SER A CA 1
ATOM 518 C C . SER A 1 70 ? -14.692 12.483 18.458 1.00 91.81 70 SER A C 1
ATOM 520 O O . SER A 1 70 ? -15.529 13.074 19.140 1.00 91.81 70 SER A O 1
ATOM 522 N N . GLN A 1 71 ? -15.021 11.830 17.340 1.00 88.38 71 GLN A N 1
ATOM 523 C CA . GLN A 1 71 ? -16.393 11.750 16.861 1.00 88.38 71 GLN A CA 1
ATOM 524 C C . GLN A 1 71 ? -17.278 11.062 17.896 1.00 88.38 71 GLN A C 1
ATOM 526 O O . GLN A 1 71 ? -18.338 11.588 18.200 1.00 88.38 71 GLN A O 1
ATOM 531 N N . VAL A 1 72 ? -16.868 9.928 18.470 1.00 86.56 72 VAL A N 1
ATOM 532 C CA . VAL A 1 72 ? -17.659 9.231 19.499 1.00 86.56 72 VAL A CA 1
ATOM 533 C C . VAL A 1 72 ? -17.845 10.096 20.750 1.00 86.56 72 VAL A C 1
ATOM 535 O O . VAL A 1 72 ? -18.954 10.165 21.267 1.00 86.56 72 VAL A O 1
ATOM 538 N N . ALA A 1 73 ? -16.801 10.792 21.205 1.00 88.94 73 ALA A N 1
ATOM 539 C CA . ALA A 1 73 ? -16.856 11.642 22.395 1.00 88.94 73 ALA A CA 1
ATOM 540 C C . ALA A 1 73 ? -17.731 12.895 22.209 1.00 88.94 73 ALA A C 1
ATOM 542 O O . ALA A 1 73 ? -18.398 13.322 23.148 1.00 88.94 73 ALA A O 1
ATOM 543 N N . ASN A 1 74 ? -17.734 13.474 21.005 1.00 87.69 74 ASN A N 1
ATOM 544 C CA . ASN A 1 74 ? -18.446 14.718 20.698 1.00 87.69 74 ASN A CA 1
ATOM 545 C C . ASN A 1 74 ? -19.787 14.500 19.979 1.00 87.69 74 ASN A C 1
ATOM 547 O O . ASN A 1 74 ? -20.509 15.461 19.708 1.00 87.69 74 ASN A O 1
ATOM 551 N N . SER A 1 75 ? -20.135 13.258 19.633 1.00 81.25 75 SER A N 1
ATOM 552 C CA . SER A 1 75 ? -21.399 12.960 18.961 1.00 81.25 75 SER A CA 1
ATOM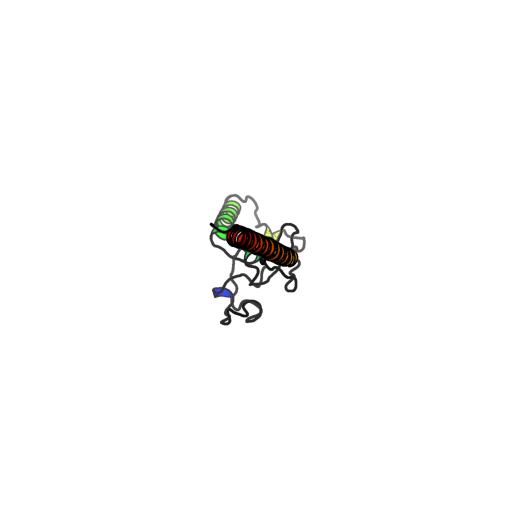 553 C C . SER A 1 75 ? -22.566 13.160 19.918 1.00 81.25 75 SER A C 1
ATOM 555 O O . SER A 1 75 ? -22.722 12.436 20.894 1.00 81.25 75 SER A O 1
ATOM 557 N N . THR A 1 76 ? -23.452 14.090 19.575 1.00 78.38 76 THR A N 1
ATOM 558 C CA . THR A 1 76 ? -24.782 14.227 20.191 1.00 78.38 76 THR A CA 1
ATOM 559 C C . THR A 1 76 ? -25.815 13.287 19.564 1.00 78.38 76 THR A C 1
ATOM 561 O O . THR A 1 76 ? -26.961 13.226 20.008 1.00 78.38 76 THR A O 1
ATOM 564 N N . ALA A 1 77 ? -25.424 12.549 18.521 1.00 75.88 77 ALA A N 1
ATOM 565 C CA . ALA A 1 77 ? -26.280 11.599 17.832 1.00 75.88 77 ALA A CA 1
ATOM 566 C C . ALA A 1 77 ? -26.586 10.390 18.729 1.00 75.88 77 ALA A C 1
ATOM 568 O O . ALA A 1 77 ? -25.685 9.691 19.184 1.00 75.88 77 ALA A O 1
ATOM 569 N N . THR A 1 78 ? -27.874 10.106 18.930 1.00 76.00 78 THR A N 1
ATOM 570 C CA . THR A 1 78 ? -28.353 8.950 19.713 1.00 76.00 78 THR A CA 1
ATOM 571 C C . THR A 1 78 ? -27.996 7.610 19.064 1.00 76.00 78 THR A C 1
ATOM 573 O O . THR A 1 78 ? -27.973 6.581 19.734 1.00 76.00 78 THR A O 1
ATOM 576 N N . GLN A 1 79 ? -27.728 7.607 17.757 1.00 78.12 79 GLN A N 1
ATOM 577 C CA . GLN A 1 79 ? -27.355 6.419 17.002 1.00 78.12 79 GLN A CA 1
ATOM 578 C C . GLN A 1 79 ? -26.079 6.678 16.199 1.00 78.12 79 GLN A C 1
ATOM 580 O O . GLN A 1 79 ? -25.914 7.765 15.638 1.00 78.12 79 GLN A O 1
ATOM 585 N N . PRO A 1 80 ? -25.178 5.689 16.110 1.00 75.56 80 PRO A N 1
ATOM 586 C CA . PRO A 1 80 ? -23.979 5.826 15.305 1.00 75.56 80 PRO A CA 1
ATOM 587 C C . PRO A 1 80 ? -24.324 5.912 13.812 1.00 75.56 80 PRO A C 1
ATOM 589 O O . PRO A 1 80 ? -25.317 5.348 13.349 1.00 75.56 80 PRO A O 1
ATOM 592 N N . PHE A 1 81 ? -23.476 6.604 13.044 1.00 72.88 81 PHE A N 1
ATOM 593 C CA . PHE A 1 81 ? -23.753 6.996 11.654 1.00 72.88 81 PHE A CA 1
ATOM 594 C C . PHE A 1 81 ? -24.155 5.834 10.727 1.00 72.88 81 PHE A C 1
ATOM 596 O O . PHE A 1 81 ? -24.871 6.033 9.749 1.00 72.88 81 PHE A O 1
ATOM 603 N N . TYR A 1 82 ? -23.712 4.611 11.025 1.00 71.19 82 TYR A N 1
ATOM 604 C CA . TYR A 1 82 ? -23.984 3.425 10.217 1.00 71.19 82 TYR A CA 1
ATOM 605 C C . TYR A 1 82 ? -25.395 2.838 10.389 1.00 71.19 82 TYR A C 1
ATOM 607 O O . TYR A 1 82 ? -25.776 1.981 9.594 1.00 71.19 82 TYR A O 1
ATOM 615 N N . VAL A 1 83 ? -26.176 3.287 11.379 1.00 80.12 83 VAL A N 1
ATOM 616 C CA . VAL A 1 83 ? -27.551 2.806 11.630 1.00 80.12 83 VAL A CA 1
ATOM 617 C C . VAL A 1 83 ? -28.577 3.506 10.730 1.00 80.12 83 VAL A C 1
ATOM 619 O O . VAL A 1 83 ? -29.570 2.898 10.348 1.00 80.12 83 VAL A O 1
ATOM 622 N N . GLY A 1 84 ? -28.316 4.754 10.325 1.00 74.31 84 GLY A N 1
ATOM 623 C CA . GLY A 1 84 ? -29.217 5.552 9.481 1.00 74.31 84 GLY A CA 1
ATOM 624 C C . GLY A 1 84 ? -28.976 5.443 7.970 1.00 74.31 84 GLY A C 1
ATOM 625 O O . GLY A 1 84 ? -29.603 6.168 7.201 1.00 74.31 84 GLY A O 1
ATOM 626 N N . LEU A 1 85 ? -28.054 4.584 7.523 1.00 70.75 85 LEU A N 1
ATOM 627 C CA . LEU A 1 85 ? -27.715 4.440 6.104 1.00 70.75 85 LEU A CA 1
ATOM 628 C C . LEU A 1 85 ? -28.858 3.749 5.343 1.00 70.75 85 LEU A C 1
ATOM 630 O O . LEU A 1 85 ? -28.944 2.525 5.312 1.00 70.75 85 LEU A O 1
ATOM 634 N N . THR A 1 86 ? -29.718 4.536 4.699 1.00 75.12 86 THR A N 1
ATOM 635 C CA . THR A 1 86 ? -30.764 4.034 3.790 1.00 75.12 86 THR A CA 1
ATOM 636 C C . THR A 1 86 ? -30.246 3.811 2.368 1.00 75.12 86 THR A C 1
ATOM 638 O O . THR A 1 86 ? -30.813 3.023 1.614 1.00 75.12 86 THR A O 1
ATOM 641 N N . THR A 1 87 ? -29.147 4.473 1.996 1.00 74.31 87 THR A N 1
ATOM 642 C CA . THR A 1 87 ? -28.509 4.329 0.684 1.00 74.31 87 THR A CA 1
ATOM 643 C C . THR A 1 87 ? -27.479 3.195 0.675 1.00 74.31 87 THR A C 1
ATOM 645 O O . THR A 1 87 ? -26.689 3.084 1.621 1.00 74.31 87 THR A O 1
ATOM 648 N N . PRO A 1 88 ? -27.410 2.388 -0.403 1.00 73.50 88 PRO A N 1
ATOM 649 C CA . PRO A 1 88 ? -26.371 1.379 -0.565 1.00 73.50 88 PRO A CA 1
ATOM 650 C C . PRO A 1 88 ? -24.978 2.000 -0.460 1.00 73.50 88 PRO A C 1
ATOM 652 O O . PRO A 1 88 ? -24.706 3.060 -1.022 1.00 73.50 88 PRO A O 1
ATOM 655 N N . ARG A 1 89 ? -24.074 1.315 0.241 1.00 66.75 89 ARG A N 1
ATOM 656 C CA . ARG A 1 89 ? -22.669 1.724 0.321 1.00 66.75 89 ARG A CA 1
ATOM 657 C C . ARG A 1 89 ? -22.079 1.666 -1.085 1.00 66.75 89 ARG A C 1
ATOM 659 O O . ARG A 1 89 ? -22.158 0.613 -1.724 1.00 66.75 89 ARG A O 1
ATOM 666 N N . LEU A 1 90 ? -21.475 2.759 -1.550 1.00 62.28 90 LEU A N 1
ATOM 667 C CA . LEU A 1 90 ? -20.719 2.741 -2.798 1.00 62.28 90 LEU A CA 1
ATOM 668 C C . LEU A 1 90 ? -19.625 1.680 -2.662 1.00 62.28 90 LEU A C 1
ATOM 670 O O . LEU A 1 90 ? -18.794 1.732 -1.755 1.00 62.28 90 LEU A O 1
ATOM 674 N N . ARG A 1 91 ? -19.674 0.666 -3.526 1.00 61.91 91 ARG A N 1
ATOM 675 C CA . ARG A 1 91 ? -18.603 -0.319 -3.643 1.00 61.91 91 ARG A CA 1
ATOM 676 C C . ARG A 1 91 ? -17.632 0.254 -4.671 1.00 61.91 91 ARG A C 1
ATOM 678 O O . ARG A 1 91 ? -18.043 0.380 -5.825 1.00 61.91 91 ARG A O 1
ATOM 685 N N . PRO A 1 92 ? -16.396 0.618 -4.282 1.00 62.22 92 PRO A N 1
ATOM 686 C CA . PRO A 1 92 ? -15.395 1.028 -5.255 1.00 62.22 92 PRO A CA 1
ATOM 687 C C . PRO A 1 92 ? -15.266 -0.064 -6.314 1.00 62.22 92 PRO A C 1
ATOM 689 O O . PRO A 1 92 ? -15.309 -1.256 -5.980 1.00 62.22 92 PRO A O 1
ATOM 692 N N . ILE A 1 93 ? -15.143 0.330 -7.581 1.00 64.06 93 ILE A N 1
ATOM 693 C CA . ILE A 1 93 ? -14.869 -0.619 -8.657 1.00 64.06 93 ILE A CA 1
ATOM 694 C C . ILE A 1 93 ? -13.477 -1.182 -8.385 1.00 64.06 93 ILE A C 1
ATOM 696 O O . ILE A 1 93 ? -12.475 -0.508 -8.602 1.00 64.06 93 ILE A O 1
ATOM 700 N N . LYS A 1 94 ? -13.427 -2.414 -7.878 1.00 64.12 94 LYS A N 1
ATOM 701 C CA . LYS A 1 94 ? -12.179 -3.144 -7.684 1.00 64.12 94 LYS A CA 1
ATOM 702 C C . LYS A 1 94 ? -11.733 -3.669 -9.032 1.00 64.12 94 LYS A C 1
ATOM 704 O O . LYS A 1 94 ? -12.331 -4.613 -9.549 1.00 64.12 94 LYS A O 1
ATOM 709 N N . ASN A 1 95 ? -10.693 -3.083 -9.600 1.00 65.75 95 ASN A N 1
ATOM 710 C CA . ASN A 1 95 ? -10.114 -3.628 -10.814 1.00 65.75 95 ASN A CA 1
ATOM 711 C C . ASN A 1 95 ? -8.846 -4.412 -10.467 1.00 65.75 95 ASN A C 1
ATOM 713 O O . ASN A 1 95 ? -7.766 -3.852 -10.390 1.00 65.75 95 ASN A O 1
ATOM 717 N N . ARG A 1 96 ? -8.978 -5.723 -10.245 1.00 61.31 96 ARG A N 1
ATOM 718 C CA . ARG A 1 96 ? -7.817 -6.605 -10.013 1.00 61.31 96 ARG A CA 1
ATOM 719 C C . ARG A 1 96 ? -6.957 -6.816 -11.266 1.00 61.31 96 ARG A C 1
ATOM 721 O O . ARG A 1 96 ? -5.839 -7.292 -11.155 1.00 61.31 96 ARG A O 1
ATOM 728 N N . ASN A 1 97 ? -7.487 -6.473 -12.443 1.00 57.16 97 ASN A N 1
ATOM 729 C CA . ASN A 1 97 ? -6.870 -6.755 -13.741 1.00 57.16 97 ASN A CA 1
ATOM 730 C C . ASN A 1 97 ? -6.280 -5.505 -14.407 1.00 57.16 97 ASN A C 1
ATOM 732 O O . ASN A 1 97 ? -5.732 -5.593 -15.504 1.00 57.16 97 ASN A O 1
ATOM 736 N N . ALA A 1 98 ? -6.438 -4.330 -13.798 1.00 59.41 98 ALA A N 1
ATOM 737 C CA . ALA A 1 98 ? -5.773 -3.131 -14.273 1.00 59.41 98 ALA A CA 1
ATOM 738 C C . ALA A 1 98 ? -4.373 -3.086 -13.678 1.00 59.41 98 ALA A C 1
ATOM 740 O O . ALA A 1 98 ? -4.203 -3.316 -12.488 1.00 59.41 98 ALA A O 1
ATOM 741 N N . GLU A 1 99 ? -3.393 -2.785 -14.527 1.00 56.62 99 GLU A N 1
ATOM 742 C CA . GLU A 1 99 ? -1.995 -2.555 -14.166 1.00 56.62 99 GLU A CA 1
ATOM 743 C C . GLU A 1 99 ? -1.902 -1.348 -13.199 1.00 56.62 99 GLU A C 1
ATOM 745 O O . GLU A 1 99 ? -1.554 -0.240 -13.600 1.00 56.62 99 GLU A O 1
ATOM 750 N N . GLY A 1 100 ? -2.249 -1.547 -11.924 1.00 54.41 100 GLY A N 1
ATOM 751 C CA . GLY A 1 100 ? -2.004 -0.641 -10.796 1.00 54.41 100 GLY A CA 1
ATOM 752 C C . GLY A 1 100 ? -0.537 -0.702 -10.381 1.00 54.41 100 GLY A C 1
ATOM 753 O O . GLY A 1 100 ? -0.202 -0.919 -9.228 1.00 54.41 100 GLY A O 1
ATOM 754 N N . GLY A 1 101 ? 0.368 -0.638 -11.354 1.00 55.22 101 GLY A N 1
ATOM 755 C CA . GLY A 1 101 ? 1.796 -0.689 -11.094 1.00 55.22 101 GLY A CA 1
ATOM 756 C C . GLY A 1 101 ? 2.313 0.715 -10.829 1.00 55.22 101 GLY A C 1
ATOM 757 O O . GLY A 1 101 ? 2.298 1.548 -11.730 1.00 55.22 101 GLY A O 1
ATOM 758 N N . SER A 1 102 ? 2.874 0.943 -9.643 1.00 55.53 102 SER A N 1
ATOM 759 C CA . SER A 1 102 ? 3.731 2.095 -9.315 1.00 55.53 102 SER A CA 1
ATOM 760 C C . SER A 1 102 ? 5.048 2.142 -10.118 1.00 55.53 102 SER A C 1
ATOM 762 O O . SER A 1 102 ? 5.906 2.994 -9.883 1.00 55.53 102 SER A O 1
ATOM 764 N N . GLY A 1 103 ? 5.222 1.232 -11.082 1.00 59.62 103 GLY A N 1
ATOM 765 C CA . GLY A 1 103 ? 6.333 1.218 -12.019 1.00 59.62 103 GLY A CA 1
ATOM 766 C C . GLY A 1 103 ? 6.275 2.373 -13.017 1.00 59.62 103 GLY A C 1
ATOM 767 O O . GLY A 1 103 ? 5.226 2.956 -13.292 1.00 59.62 103 GLY A O 1
ATOM 768 N N . ILE A 1 104 ? 7.435 2.695 -13.593 1.00 68.50 104 ILE A N 1
ATOM 769 C CA . ILE A 1 104 ? 7.546 3.698 -14.655 1.00 68.50 104 ILE A CA 1
ATOM 770 C C . ILE A 1 104 ? 6.532 3.336 -15.756 1.00 68.50 104 ILE A C 1
ATOM 772 O O . ILE A 1 104 ? 6.552 2.199 -16.237 1.00 68.50 104 ILE A O 1
ATOM 776 N N . PRO A 1 105 ? 5.652 4.264 -16.181 1.00 75.38 105 PRO A N 1
ATOM 777 C CA . PRO A 1 105 ? 4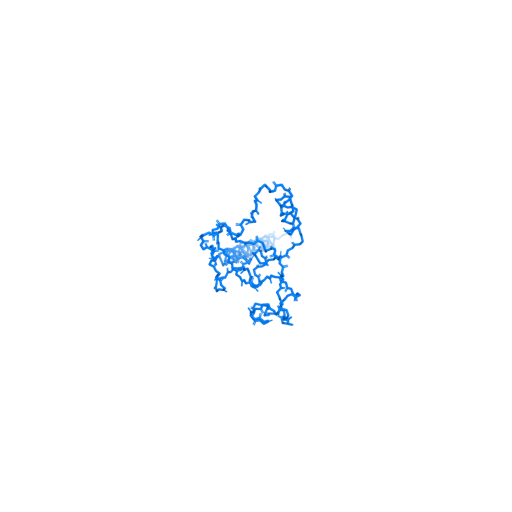.667 3.967 -17.214 1.00 75.38 105 PRO A CA 1
ATOM 778 C C . PRO A 1 105 ? 5.377 3.489 -18.484 1.00 75.38 105 PRO A C 1
ATOM 780 O O . PRO A 1 105 ? 6.486 3.942 -18.773 1.00 75.38 105 PRO A O 1
ATOM 783 N N . LYS A 1 106 ? 4.725 2.641 -19.294 1.00 78.81 106 LYS A N 1
ATOM 784 C CA . LYS A 1 106 ? 5.286 2.135 -20.570 1.00 78.81 106 LYS A CA 1
ATOM 785 C C . LYS A 1 106 ? 5.904 3.265 -21.416 1.00 78.81 106 LYS A C 1
ATOM 787 O O . LYS A 1 106 ? 6.991 3.118 -21.966 1.00 78.81 106 LYS A O 1
ATOM 792 N N . TRP A 1 107 ? 5.265 4.437 -21.422 1.00 74.44 107 TRP A N 1
ATOM 793 C CA . TRP A 1 107 ? 5.763 5.660 -22.061 1.00 74.44 107 TRP A CA 1
ATOM 794 C C . TRP A 1 107 ? 7.065 6.208 -21.460 1.00 74.44 107 TRP A C 1
ATOM 796 O O . TRP A 1 107 ? 7.952 6.618 -22.203 1.00 74.44 107 TRP A O 1
ATOM 806 N N . GLY A 1 108 ? 7.205 6.195 -20.134 1.00 83.69 108 GLY A N 1
ATOM 807 C CA . GLY A 1 108 ? 8.430 6.610 -19.450 1.00 83.69 108 GLY A CA 1
ATOM 808 C C . GLY A 1 108 ? 9.595 5.659 -19.723 1.00 83.69 108 GLY A C 1
ATOM 809 O O . GLY A 1 108 ? 10.719 6.110 -19.928 1.00 83.69 108 GLY A O 1
ATOM 810 N N . GLN A 1 109 ? 9.330 4.355 -19.828 1.00 86.25 109 GLN A N 1
ATOM 811 C CA . GLN A 1 109 ? 10.354 3.367 -20.171 1.00 86.25 109 GLN A CA 1
ATOM 812 C C . GLN A 1 109 ? 10.865 3.551 -21.611 1.00 86.25 109 GLN A C 1
ATOM 814 O O . GLN A 1 109 ? 12.075 3.530 -21.846 1.00 86.25 109 GLN A O 1
ATOM 819 N N . ILE A 1 110 ? 9.961 3.814 -22.564 1.00 88.56 110 ILE A N 1
ATOM 820 C CA . ILE A 1 110 ? 10.322 4.151 -23.952 1.00 88.56 110 ILE A CA 1
ATOM 821 C C . ILE A 1 110 ? 11.129 5.455 -24.000 1.00 88.56 110 ILE A C 1
ATOM 823 O O . ILE A 1 110 ? 12.154 5.513 -24.676 1.00 88.56 110 ILE A O 1
ATOM 827 N N . ALA A 1 111 ? 10.709 6.487 -23.263 1.00 89.88 111 ALA A N 1
ATOM 828 C CA . ALA A 1 111 ? 11.419 7.763 -23.223 1.00 89.88 111 ALA A CA 1
ATOM 829 C C . ALA A 1 111 ? 12.869 7.594 -22.738 1.00 89.88 111 ALA A C 1
ATOM 831 O O . ALA A 1 111 ? 13.791 8.090 -23.385 1.00 89.88 111 ALA A O 1
ATOM 832 N N . ILE A 1 112 ? 13.087 6.832 -21.659 1.00 90.69 112 ILE A N 1
ATOM 833 C CA . ILE A 1 112 ? 14.432 6.527 -21.147 1.00 90.69 112 ILE A CA 1
ATOM 834 C C . ILE A 1 112 ? 15.267 5.802 -22.208 1.00 90.69 112 ILE A C 1
ATOM 836 O O . ILE A 1 112 ? 16.405 6.197 -22.459 1.00 90.69 112 ILE A O 1
ATOM 840 N N . ALA A 1 113 ? 14.704 4.787 -22.872 1.00 92.69 113 ALA A N 1
ATOM 841 C CA . ALA A 1 113 ? 15.411 4.043 -23.912 1.00 92.69 113 ALA A CA 1
ATOM 842 C C . ALA A 1 113 ? 15.871 4.953 -25.064 1.00 92.69 113 ALA A C 1
ATOM 844 O O . ALA A 1 113 ? 17.020 4.862 -25.491 1.00 92.69 113 ALA A O 1
ATOM 845 N N . VAL A 1 114 ? 15.010 5.871 -25.522 1.00 95.19 114 VAL A N 1
ATOM 846 C CA . VAL A 1 114 ? 15.344 6.833 -26.586 1.00 95.19 114 VAL A CA 1
ATOM 847 C C . VAL A 1 114 ? 16.451 7.791 -26.144 1.00 95.19 114 VAL A C 1
ATOM 849 O O . VAL A 1 114 ? 17.395 8.006 -26.904 1.00 95.19 114 VAL A O 1
ATOM 852 N N . VAL A 1 115 ? 16.385 8.332 -24.921 1.00 95.12 115 VAL A N 1
ATOM 853 C CA . VAL A 1 115 ? 17.429 9.234 -24.402 1.00 95.12 115 VAL A CA 1
ATOM 854 C C . VAL A 1 115 ? 18.780 8.526 -24.334 1.00 95.12 115 VAL A C 1
ATOM 856 O O . VAL A 1 115 ? 19.777 9.076 -24.802 1.00 95.12 115 VAL A O 1
ATOM 859 N N . VAL A 1 116 ? 18.821 7.295 -23.817 1.00 96.00 116 VAL A N 1
ATOM 860 C CA . VAL A 1 116 ? 20.057 6.498 -23.757 1.00 96.00 116 VAL A CA 1
ATOM 861 C C . VAL A 1 116 ? 20.632 6.287 -25.158 1.00 96.00 116 VAL A C 1
ATOM 863 O O . VAL A 1 116 ? 21.829 6.477 -25.366 1.00 96.00 116 VAL A O 1
ATOM 866 N N . LEU A 1 117 ? 19.781 5.969 -26.136 1.00 96.19 117 LEU A N 1
ATOM 867 C CA . LEU A 1 117 ? 20.178 5.791 -27.531 1.00 96.19 117 LEU A CA 1
ATOM 868 C C . LEU A 1 117 ? 20.819 7.073 -28.084 1.00 96.19 117 LEU A C 1
ATOM 870 O O . LEU A 1 117 ? 21.948 7.042 -28.566 1.00 96.19 117 LEU A O 1
ATOM 874 N N . VAL A 1 118 ? 20.157 8.223 -27.937 1.00 96.12 118 VAL A N 1
ATOM 875 C CA . VAL A 1 118 ? 20.681 9.515 -28.414 1.00 96.12 118 VAL A CA 1
ATOM 876 C C . VAL A 1 118 ? 22.031 9.843 -27.775 1.00 96.12 118 VAL A C 1
ATOM 878 O O . VAL A 1 118 ? 22.960 10.223 -28.488 1.00 96.12 118 VAL A O 1
ATOM 881 N N . VAL A 1 119 ? 22.179 9.651 -26.462 1.00 95.69 119 VAL A N 1
ATOM 882 C CA . VAL A 1 119 ? 23.441 9.922 -25.752 1.00 95.69 119 VAL A CA 1
ATOM 883 C C . VAL A 1 119 ? 24.570 9.024 -26.260 1.00 95.69 119 VAL A C 1
ATOM 885 O O . VAL A 1 119 ? 25.678 9.511 -26.484 1.00 95.69 119 VAL A O 1
ATOM 888 N N . VAL A 1 120 ? 24.298 7.741 -26.511 1.00 96.38 120 VAL A N 1
ATOM 889 C CA . VAL A 1 120 ? 25.294 6.805 -27.054 1.00 96.38 120 VAL A CA 1
ATOM 890 C C . VAL A 1 120 ? 25.720 7.200 -28.470 1.00 96.38 120 VAL A C 1
ATOM 892 O O . VAL A 1 120 ? 26.915 7.206 -28.761 1.00 96.38 120 VAL A O 1
ATOM 895 N N . PHE A 1 121 ? 24.785 7.577 -29.346 1.00 95.50 121 PHE A N 1
ATOM 896 C CA . PHE A 1 121 ? 25.117 7.963 -30.722 1.00 95.50 121 PHE A CA 1
ATOM 897 C C . PHE A 1 121 ? 25.822 9.319 -30.809 1.00 9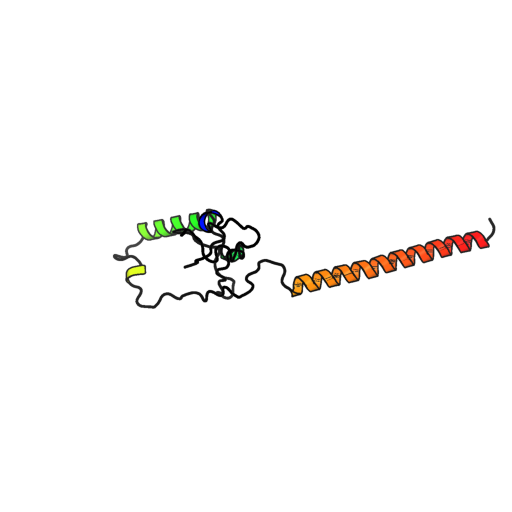5.50 121 PHE A C 1
ATOM 899 O O . PHE A 1 121 ? 26.795 9.450 -31.552 1.00 95.50 121 PHE A O 1
ATOM 906 N N . VAL A 1 122 ? 25.386 10.317 -30.036 1.00 95.19 122 VAL A N 1
ATOM 907 C CA . VAL A 1 122 ? 26.032 11.638 -30.005 1.00 95.19 122 VAL A CA 1
ATOM 908 C C . VAL A 1 122 ? 27.404 11.546 -29.341 1.00 95.19 122 VAL A C 1
ATOM 910 O O . VAL A 1 122 ? 28.381 12.042 -29.896 1.00 95.19 122 VAL A O 1
ATOM 913 N N . GLY A 1 123 ? 27.507 10.865 -28.197 1.00 94.06 123 GLY A N 1
ATOM 914 C CA . GLY A 1 123 ? 28.777 10.654 -27.503 1.00 94.06 123 GLY A CA 1
ATOM 915 C C . GLY A 1 123 ? 29.757 9.823 -28.330 1.00 94.06 123 GLY A C 1
ATOM 916 O O . GLY A 1 123 ? 30.914 10.207 -28.489 1.00 94.06 123 GLY A O 1
ATOM 917 N N . GLY A 1 124 ? 29.291 8.727 -28.933 1.00 93.94 124 GLY A N 1
ATOM 918 C CA . GLY A 1 124 ? 30.091 7.902 -29.839 1.00 93.94 124 GLY A CA 1
ATOM 919 C C . GLY A 1 124 ? 30.546 8.670 -31.081 1.00 93.94 124 GLY A C 1
ATOM 920 O O . GLY A 1 124 ? 31.718 8.601 -31.451 1.00 93.94 124 GLY A O 1
ATOM 921 N N . GLY A 1 125 ? 29.656 9.465 -31.682 1.00 93.62 125 GLY A N 1
ATOM 922 C CA . GLY A 1 125 ? 29.979 10.345 -32.804 1.00 93.62 125 GLY A CA 1
ATOM 923 C C . GLY A 1 125 ? 31.012 11.412 -32.439 1.00 93.62 125 GLY A C 1
ATOM 924 O O . GLY A 1 125 ? 31.958 11.631 -33.196 1.00 93.62 125 GLY A O 1
ATOM 925 N N . TRP A 1 126 ? 30.887 12.021 -31.258 1.00 93.00 126 TRP A N 1
ATOM 926 C CA . TRP A 1 126 ? 31.849 12.993 -30.738 1.00 93.00 126 TRP A CA 1
ATOM 927 C C . TRP A 1 126 ? 33.229 12.368 -30.512 1.00 93.00 126 TRP A C 1
ATOM 929 O O . TRP A 1 126 ? 34.235 12.929 -30.939 1.00 93.00 126 TRP A O 1
ATOM 939 N N . ILE A 1 127 ? 33.292 11.182 -29.898 1.00 93.19 127 ILE A N 1
ATOM 940 C CA . ILE A 1 127 ? 34.551 10.456 -29.668 1.00 93.19 127 ILE A CA 1
ATOM 941 C C . ILE A 1 127 ? 35.199 10.057 -30.998 1.00 93.19 127 ILE A C 1
ATOM 943 O O . ILE A 1 127 ? 36.402 10.253 -31.176 1.00 93.19 127 ILE A O 1
ATOM 947 N N . ALA A 1 128 ? 34.420 9.538 -31.950 1.00 91.50 128 ALA A N 1
ATOM 948 C CA . ALA A 1 128 ? 34.919 9.172 -33.274 1.00 91.50 128 ALA A CA 1
ATOM 949 C C . ALA A 1 128 ? 35.439 10.396 -34.046 1.00 91.50 128 ALA A C 1
ATOM 951 O O . ALA A 1 128 ? 36.490 10.335 -34.691 1.00 91.50 128 ALA A O 1
ATOM 952 N N . TRP A 1 129 ? 34.735 11.527 -33.951 1.00 91.25 129 TRP A N 1
ATOM 953 C CA . TRP A 1 129 ? 35.177 12.794 -34.523 1.00 91.25 129 TRP A CA 1
ATOM 954 C C . TRP A 1 129 ? 36.479 13.277 -33.871 1.00 91.25 129 TRP A C 1
ATOM 956 O O . TRP A 1 129 ? 37.448 13.541 -34.582 1.00 91.25 129 TRP A O 1
ATOM 966 N N . TRP A 1 130 ? 36.559 13.273 -32.539 1.00 89.69 130 TRP A N 1
ATOM 967 C CA . TRP A 1 130 ? 37.760 13.659 -31.796 1.00 89.69 130 TRP A CA 1
ATOM 968 C C . TRP A 1 130 ? 38.975 12.781 -32.141 1.00 89.69 130 TRP A C 1
ATOM 970 O O . TRP A 1 130 ? 40.055 13.301 -32.428 1.00 89.69 130 TRP A O 1
ATOM 980 N N . GLN A 1 131 ? 38.805 11.455 -32.221 1.00 89.44 131 GLN A N 1
ATOM 981 C CA . GLN A 1 131 ? 39.872 10.542 -32.654 1.00 89.44 131 GLN A CA 1
ATOM 982 C C . GLN A 1 131 ? 40.330 10.819 -34.092 1.00 89.44 131 GLN A C 1
ATOM 984 O O . GLN A 1 131 ? 41.534 10.823 -34.370 1.00 89.44 131 GLN A O 1
ATOM 989 N N . ARG A 1 132 ? 39.393 11.093 -35.011 1.00 91.31 132 ARG A N 1
ATOM 990 C CA . ARG A 1 132 ? 39.712 11.453 -36.400 1.00 91.31 132 ARG A CA 1
ATOM 991 C C . ARG A 1 132 ? 40.552 12.723 -36.467 1.00 91.31 132 ARG A C 1
ATOM 993 O O . ARG A 1 132 ? 41.497 12.781 -37.254 1.00 91.31 132 ARG A O 1
ATOM 1000 N N . GLU A 1 133 ? 40.211 13.748 -35.694 1.00 87.38 133 GLU A N 1
ATOM 1001 C CA . GLU A 1 133 ? 40.979 14.993 -35.685 1.00 87.38 133 GLU A CA 1
ATOM 1002 C C . GLU A 1 133 ? 42.380 14.782 -35.125 1.00 87.38 133 GLU A C 1
ATOM 1004 O O . GLU A 1 133 ? 43.350 15.190 -35.764 1.00 87.38 133 GLU A O 1
ATOM 1009 N N . ASN A 1 134 ? 42.506 14.048 -34.021 1.00 83.69 134 ASN A N 1
ATOM 1010 C CA . ASN A 1 134 ? 43.797 13.768 -33.400 1.00 83.69 134 ASN A CA 1
ATOM 1011 C C . ASN A 1 134 ? 44.748 13.012 -34.351 1.00 83.69 134 ASN A C 1
ATOM 1013 O O . ASN A 1 134 ? 45.917 13.374 -34.508 1.00 83.69 134 ASN A O 1
ATOM 1017 N N . LEU A 1 135 ? 44.221 12.026 -35.088 1.00 82.50 135 LEU A N 1
ATOM 1018 C CA . LEU A 1 135 ? 44.957 11.344 -36.157 1.00 82.50 135 LEU A CA 1
ATOM 1019 C C . LEU A 1 135 ? 45.383 12.327 -37.257 1.00 82.50 135 LEU A C 1
ATOM 1021 O O . LEU A 1 135 ? 46.545 12.334 -37.662 1.00 82.50 135 LEU A O 1
ATOM 1025 N N . ARG A 1 136 ? 44.482 13.194 -37.738 1.00 79.56 136 ARG A N 1
ATOM 1026 C CA . ARG A 1 136 ? 44.807 14.192 -38.776 1.00 79.56 136 ARG A CA 1
ATOM 1027 C C . ARG A 1 136 ? 45.911 15.153 -38.334 1.00 79.56 136 ARG A C 1
ATOM 1029 O O . ARG A 1 136 ? 46.769 15.477 -39.156 1.00 79.56 136 ARG A O 1
ATOM 1036 N N . TYR A 1 137 ? 45.909 15.597 -37.077 1.00 78.88 137 TYR A N 1
ATOM 1037 C CA . TYR A 1 137 ? 46.983 16.422 -36.518 1.00 78.88 137 TYR A CA 1
ATOM 1038 C C . TYR A 1 137 ? 48.320 15.675 -36.534 1.00 78.88 137 TYR A C 1
ATOM 1040 O O . TYR A 1 137 ? 49.303 16.190 -37.070 1.00 78.88 137 TYR A O 1
ATOM 1048 N N . TRP A 1 138 ? 48.346 14.428 -36.062 1.00 78.19 138 TRP A N 1
ATOM 1049 C CA . TRP A 1 138 ? 49.555 13.601 -36.051 1.00 78.19 138 TRP A CA 1
ATOM 1050 C C . TRP A 1 138 ? 50.146 13.359 -37.452 1.00 78.19 138 TRP A C 1
ATOM 1052 O O . TRP A 1 138 ? 51.347 13.535 -37.665 1.00 78.19 138 TRP A O 1
ATOM 1062 N N . TRP A 1 139 ? 49.311 13.030 -38.444 1.00 74.88 139 TRP A N 1
ATOM 1063 C CA . TRP A 1 139 ? 49.761 12.829 -39.830 1.00 74.88 139 TRP A CA 1
ATOM 1064 C C . TRP A 1 139 ? 50.281 14.118 -40.486 1.00 74.88 139 TRP A C 1
ATOM 1066 O O . TRP A 1 139 ? 51.216 14.061 -41.289 1.00 74.88 139 TRP A O 1
ATOM 1076 N N . ARG A 1 140 ? 49.710 15.283 -40.147 1.00 75.19 140 ARG A N 1
ATOM 1077 C CA . ARG A 1 140 ? 50.193 16.592 -40.625 1.00 75.19 140 ARG A CA 1
ATOM 1078 C C . ARG A 1 140 ? 51.571 16.920 -40.055 1.00 75.19 140 ARG A C 1
ATOM 1080 O O . ARG A 1 140 ? 52.426 17.356 -40.816 1.00 75.19 140 ARG A O 1
ATOM 1087 N N . HIS A 1 141 ? 51.809 16.645 -38.774 1.00 69.12 141 HIS A N 1
ATOM 1088 C CA . HIS A 1 141 ? 53.128 16.838 -38.167 1.00 69.12 141 HIS A CA 1
ATOM 1089 C C . HIS A 1 141 ? 54.183 15.889 -38.751 1.00 69.12 141 HIS A C 1
ATOM 1091 O O . HIS A 1 141 ? 55.273 16.340 -39.085 1.00 69.12 141 HIS A O 1
ATOM 1097 N N . LYS A 1 142 ? 53.846 14.617 -39.010 1.00 69.88 142 LYS A N 1
ATOM 1098 C CA . LYS A 1 142 ? 54.777 13.677 -39.660 1.00 69.88 142 LYS A CA 1
ATOM 1099 C C . LYS A 1 142 ? 55.165 14.051 -41.093 1.00 69.88 142 LYS A C 1
ATOM 1101 O O . LYS A 1 142 ? 56.274 13.740 -41.511 1.00 69.88 142 LYS A O 1
ATOM 1106 N N . ARG A 1 143 ? 54.279 14.699 -41.859 1.00 64.81 143 ARG A N 1
ATOM 1107 C CA . ARG A 1 143 ? 54.600 15.163 -43.224 1.00 64.81 143 ARG A CA 1
ATOM 1108 C C . ARG A 1 143 ? 55.445 16.435 -43.264 1.00 64.81 143 ARG A C 1
ATOM 1110 O O . ARG A 1 143 ? 56.022 16.708 -44.308 1.00 64.81 143 ARG A O 1
ATOM 1117 N N . MET A 1 144 ? 55.496 17.208 -42.179 1.00 66.94 144 MET A N 1
ATOM 1118 C CA . MET A 1 144 ? 56.203 18.494 -42.136 1.00 66.94 144 MET A CA 1
ATOM 1119 C C . MET A 1 144 ? 57.636 18.409 -41.589 1.00 66.94 144 MET A C 1
ATOM 1121 O O . MET A 1 144 ? 58.270 19.447 -41.470 1.00 66.94 144 MET A O 1
ATOM 1125 N N . GLY A 1 145 ? 58.162 17.203 -41.332 1.00 64.50 145 GLY A N 1
ATOM 1126 C CA . GLY A 1 145 ? 59.604 16.950 -41.209 1.00 64.50 145 GLY A CA 1
ATOM 1127 C C . GLY A 1 145 ? 60.373 17.892 -40.274 1.00 64.50 145 GLY A C 1
ATOM 1128 O O . GLY A 1 145 ? 61.336 18.513 -40.717 1.00 64.50 145 GLY A O 1
ATOM 1129 N N . LEU A 1 146 ? 59.956 17.978 -39.008 1.00 49.69 146 LEU A N 1
ATOM 1130 C CA . LEU A 1 146 ? 60.818 18.386 -37.893 1.00 49.69 146 LEU A CA 1
ATOM 1131 C C . LEU A 1 146 ? 61.114 17.152 -37.041 1.00 49.69 146 LEU A C 1
ATOM 1133 O O . LEU A 1 146 ? 60.132 16.447 -36.705 1.00 49.69 146 LEU A O 1
#

Organism: NCBI:txid13291